Protein AF-A0A523VI47-F1 (afdb_monomer_lite)

Radius of gyration: 17.55 Å; chains: 1; bounding box: 49×19×45 Å

Sequence (79 aa):
MSLLEHLDELRGRLLKAVIALVLGIVVGAFITEPVLHELIAPLGGLRPYAESPTAPPAALYKLSAGIGLSIARPVLMYP

Foldseek 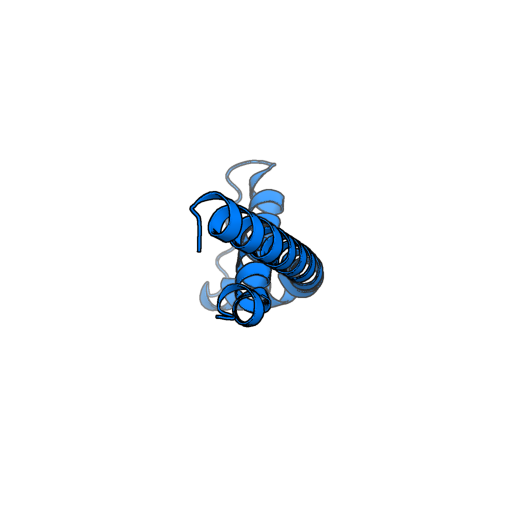3Di:
DDPVVVVVVVVVLVVQLVVQLVVLLVVLLVCLVVVVVVVCVVVVPDDDDQPDPCRVVVSSSVRSSVRSCVRSVVSNPDD

Structure (mmCIF, N/CA/C/O backbone):
data_AF-A0A523VI47-F1
#
_entry.id   AF-A0A523VI47-F1
#
loop_
_atom_site.group_PDB
_atom_site.id
_atom_site.type_symbol
_atom_site.label_atom_id
_atom_site.label_alt_id
_atom_site.label_comp_id
_atom_site.label_asym_id
_atom_site.label_entity_id
_atom_site.label_seq_id
_atom_site.pdbx_PDB_ins_code
_atom_site.Cartn_x
_atom_site.Cartn_y
_atom_site.Cartn_z
_atom_site.occupancy
_atom_site.B_iso_or_equiv
_atom_site.auth_seq_id
_atom_site.auth_comp_id
_atom_site.auth_asym_id
_atom_site.auth_atom_id
_atom_site.pdbx_PDB_model_num
ATOM 1 N N . MET A 1 1 ? -29.908 6.340 17.748 1.00 60.56 1 MET A N 1
ATOM 2 C CA . MET A 1 1 ? -28.480 6.003 17.819 1.00 60.56 1 MET A CA 1
ATOM 3 C C . MET A 1 1 ? -27.809 7.013 18.729 1.00 60.56 1 MET A C 1
ATOM 5 O O . MET A 1 1 ? -27.843 8.201 18.423 1.00 60.56 1 MET A O 1
ATOM 9 N N . SER A 1 2 ? -27.283 6.579 19.868 1.00 89.19 2 SER A N 1
ATOM 10 C CA . SER A 1 2 ? -26.401 7.412 20.688 1.00 89.19 2 SER A CA 1
ATOM 11 C C . SER A 1 2 ? -25.048 7.603 19.979 1.00 89.19 2 SER A C 1
ATOM 13 O O . SER A 1 2 ? -24.703 6.844 19.071 1.00 89.19 2 SER A O 1
ATOM 15 N N . LEU A 1 3 ? -24.262 8.608 20.384 1.00 86.31 3 LEU A N 1
ATOM 16 C CA . LEU A 1 3 ? -22.904 8.814 19.852 1.00 86.31 3 LEU A CA 1
ATOM 17 C C . LEU A 1 3 ? -21.998 7.593 20.074 1.00 86.31 3 LEU A C 1
ATOM 19 O O . LEU A 1 3 ? -21.143 7.305 19.243 1.00 86.31 3 LEU A O 1
ATOM 23 N N . LEU A 1 4 ? -22.210 6.857 21.167 1.00 89.25 4 LEU A N 1
ATOM 24 C CA . LEU A 1 4 ? -21.429 5.665 21.498 1.00 89.25 4 LEU A CA 1
ATOM 25 C C . LEU A 1 4 ? -21.673 4.525 20.497 1.00 89.25 4 LEU A C 1
ATOM 27 O O . LEU A 1 4 ? -20.722 3.874 20.080 1.00 89.25 4 LEU A O 1
ATOM 31 N N . GLU A 1 5 ? -22.913 4.345 20.035 1.00 87.56 5 GLU A N 1
ATOM 32 C CA . GLU A 1 5 ? -23.254 3.316 19.039 1.00 87.56 5 GLU A CA 1
ATOM 33 C C . GLU A 1 5 ? -22.599 3.590 17.673 1.00 87.56 5 GLU A C 1
ATOM 35 O O . GLU A 1 5 ? -22.088 2.668 17.041 1.00 87.56 5 GLU A O 1
ATOM 40 N N . HIS A 1 6 ? -22.533 4.857 17.241 1.00 88.31 6 HIS A N 1
ATOM 41 C CA . HIS A 1 6 ? -21.826 5.231 16.005 1.00 88.31 6 HIS A CA 1
ATOM 42 C C . HIS A 1 6 ? -20.316 4.964 16.088 1.00 88.31 6 HIS A C 1
ATOM 44 O O . HIS A 1 6 ? -19.701 4.566 15.097 1.00 88.31 6 HIS A O 1
ATOM 50 N N . LEU A 1 7 ? -19.700 5.186 17.254 1.00 89.88 7 LEU A N 1
ATOM 51 C CA . LEU A 1 7 ? -18.272 4.924 17.446 1.00 89.88 7 LEU A CA 1
ATOM 52 C C . LEU A 1 7 ? -17.951 3.426 17.421 1.00 89.88 7 LEU A C 1
ATOM 54 O O . LEU A 1 7 ? -16.916 3.039 16.876 1.00 89.88 7 LEU A O 1
ATOM 58 N N . ASP A 1 8 ? -18.833 2.581 17.955 1.00 91.44 8 ASP A N 1
ATOM 59 C CA . ASP A 1 8 ? -18.663 1.128 17.873 1.00 91.44 8 ASP A CA 1
ATOM 60 C C . ASP A 1 8 ? -18.815 0.608 16.436 1.00 91.44 8 ASP A C 1
ATOM 62 O O . ASP A 1 8 ? -18.026 -0.239 15.999 1.00 91.44 8 ASP A O 1
ATOM 66 N N . GLU A 1 9 ? -19.749 1.161 15.658 1.00 90.25 9 GLU A N 1
ATOM 67 C CA . GLU A 1 9 ? -19.862 0.844 14.232 1.00 90.25 9 GLU A CA 1
ATOM 68 C C . GLU A 1 9 ? -18.598 1.266 13.466 1.00 90.25 9 GLU A C 1
ATOM 70 O O . GLU A 1 9 ? -18.014 0.463 12.727 1.00 90.25 9 GLU A O 1
ATOM 75 N N . LEU A 1 10 ? -18.113 2.492 13.702 1.00 91.25 10 LEU A N 1
ATOM 76 C CA . LEU A 1 10 ? -16.876 2.992 13.105 1.00 91.25 10 LEU A CA 1
ATOM 77 C C . LEU A 1 10 ? -15.687 2.088 13.446 1.00 91.25 10 LEU A C 1
ATOM 79 O O . LEU A 1 10 ? -14.913 1.751 12.553 1.00 91.25 10 LEU A O 1
ATOM 83 N N . ARG A 1 11 ? -15.548 1.646 14.703 1.00 93.31 11 ARG A N 1
ATOM 84 C CA . ARG A 1 11 ? -14.471 0.735 15.128 1.00 93.31 11 ARG A CA 1
ATOM 85 C C . ARG A 1 11 ? -14.502 -0.576 14.345 1.00 93.31 11 ARG A C 1
ATOM 87 O O . ARG A 1 11 ? -13.465 -1.033 13.861 1.00 93.31 11 ARG A O 1
ATOM 94 N N . GLY A 1 12 ? -15.684 -1.176 14.208 1.00 91.56 12 GLY A N 1
ATOM 95 C CA . GLY A 1 12 ? -15.864 -2.420 13.461 1.00 91.56 12 GLY A CA 1
ATOM 96 C C . GLY A 1 12 ? -15.535 -2.264 11.975 1.00 91.56 12 GLY A C 1
ATOM 97 O O . GLY A 1 12 ? -14.865 -3.119 11.391 1.00 91.56 12 GLY A O 1
ATOM 98 N N . ARG A 1 13 ? -15.962 -1.155 11.365 1.00 91.31 13 ARG A N 1
ATOM 99 C CA . ARG A 1 13 ? -15.671 -0.833 9.961 1.00 91.31 13 ARG A CA 1
ATOM 100 C C . ARG A 1 13 ? -14.191 -0.543 9.736 1.00 91.31 13 ARG A C 1
ATOM 102 O O . ARG A 1 13 ? -13.606 -1.074 8.794 1.00 91.31 13 ARG A O 1
ATOM 109 N N . LEU A 1 14 ? -13.573 0.222 10.632 1.00 92.56 14 LEU A N 1
ATOM 110 C CA . LEU A 1 14 ? -12.156 0.564 10.574 1.00 92.56 14 LEU A CA 1
ATOM 111 C C . LEU A 1 14 ? -11.281 -0.690 10.630 1.00 92.56 14 LEU A C 1
ATOM 113 O O . LEU A 1 14 ? -10.368 -0.827 9.822 1.00 92.56 14 LEU A O 1
ATOM 117 N N . LEU A 1 15 ? -11.582 -1.638 11.523 1.00 94.81 15 LEU A N 1
ATOM 118 C CA . LEU A 1 15 ? -10.833 -2.895 11.606 1.00 94.81 15 LEU A CA 1
ATOM 119 C C . LEU A 1 15 ? -10.900 -3.694 10.299 1.00 94.81 15 LEU A C 1
ATOM 121 O O . LEU A 1 15 ? -9.869 -4.152 9.811 1.00 94.81 15 LEU A O 1
ATOM 125 N N . LYS A 1 16 ? -12.086 -3.819 9.691 1.00 93.38 16 LYS A N 1
ATOM 126 C CA . LYS A 1 16 ? -12.249 -4.504 8.396 1.00 93.38 16 LYS A CA 1
ATOM 127 C C . LYS A 1 16 ? -11.473 -3.799 7.282 1.00 93.38 16 LYS A C 1
ATOM 129 O O . LYS A 1 16 ? -10.798 -4.466 6.503 1.00 93.38 16 LYS A O 1
ATOM 134 N N . ALA A 1 17 ? -11.533 -2.469 7.238 1.00 94.19 17 ALA A N 1
ATOM 135 C CA . ALA A 1 17 ? -10.800 -1.654 6.275 1.00 94.19 17 ALA A CA 1
ATOM 136 C C . ALA A 1 17 ? -9.280 -1.823 6.415 1.00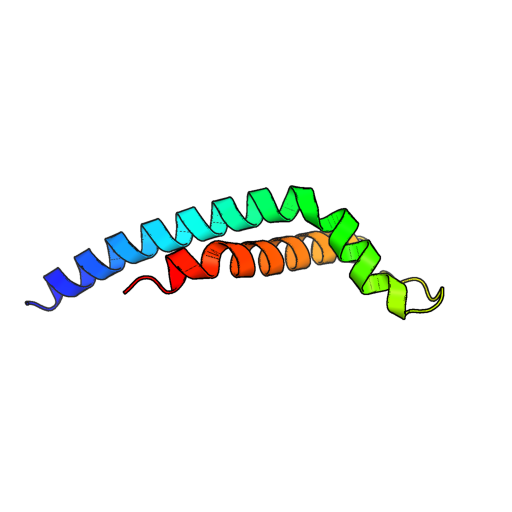 94.19 17 ALA A C 1
ATOM 138 O O . ALA A 1 17 ? -8.592 -2.027 5.417 1.00 94.19 17 ALA A O 1
ATOM 139 N N . VAL A 1 18 ? -8.757 -1.800 7.645 1.00 95.44 18 VAL A N 1
ATOM 140 C CA . VAL A 1 18 ? -7.330 -2.016 7.919 1.00 95.44 18 VAL A CA 1
ATOM 141 C C . VAL A 1 18 ? -6.902 -3.420 7.498 1.00 95.44 18 VAL A C 1
ATOM 143 O O . VAL A 1 18 ? -5.891 -3.560 6.818 1.00 95.44 18 VAL A O 1
ATOM 146 N N . ILE A 1 19 ? -7.677 -4.454 7.837 1.00 96.25 19 ILE A N 1
ATOM 147 C CA . ILE A 1 19 ? -7.371 -5.837 7.441 1.00 96.25 19 ILE A CA 1
ATOM 148 C C . ILE A 1 19 ? -7.353 -5.969 5.915 1.00 96.25 19 ILE A C 1
ATOM 150 O O . ILE A 1 19 ? -6.404 -6.517 5.357 1.00 96.25 19 ILE A O 1
ATOM 154 N N . ALA A 1 20 ? -8.364 -5.435 5.230 1.00 95.69 20 ALA A N 1
ATOM 155 C CA . ALA A 1 20 ? -8.430 -5.469 3.774 1.00 95.69 20 ALA A CA 1
ATOM 156 C C . ALA A 1 20 ? -7.266 -4.717 3.122 1.00 95.69 20 ALA A C 1
ATOM 158 O O . ALA A 1 20 ? -6.700 -5.204 2.145 1.00 95.69 20 ALA A O 1
ATOM 159 N N . LEU A 1 21 ? -6.871 -3.570 3.681 1.00 95.75 21 LEU A N 1
ATOM 160 C CA . LEU A 1 21 ? -5.716 -2.817 3.208 1.00 95.75 21 LEU A CA 1
ATOM 161 C C . LEU A 1 21 ? -4.424 -3.613 3.394 1.00 95.75 21 LEU A C 1
ATOM 163 O O . LEU A 1 21 ? -3.669 -3.752 2.440 1.00 95.75 21 LEU A O 1
ATOM 167 N N . VAL A 1 22 ? -4.181 -4.181 4.577 1.00 96.62 22 VAL A N 1
ATOM 168 C CA . VAL A 1 22 ? -2.980 -4.989 4.846 1.00 96.62 22 VAL A CA 1
ATOM 169 C C . VAL A 1 22 ? -2.903 -6.181 3.893 1.00 96.62 22 VAL A C 1
ATOM 171 O O . VAL A 1 22 ? -1.860 -6.400 3.282 1.00 96.62 22 VAL A O 1
ATOM 174 N N . LEU A 1 23 ? -4.007 -6.908 3.696 1.00 97.06 23 LEU A N 1
ATOM 175 C CA . LEU A 1 23 ? -4.059 -8.012 2.733 1.00 97.06 23 L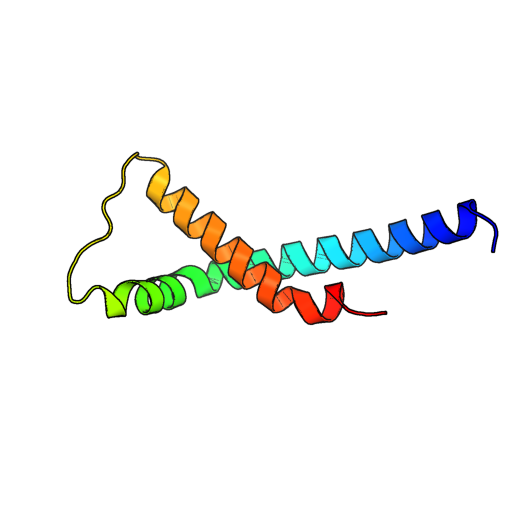EU A CA 1
ATOM 176 C C . LEU A 1 23 ? -3.814 -7.527 1.300 1.00 97.06 23 LEU A C 1
ATOM 178 O O . LEU A 1 23 ? -3.043 -8.146 0.570 1.00 97.06 23 LEU A O 1
ATOM 182 N N . GLY A 1 24 ? -4.405 -6.395 0.916 1.00 95.94 24 GLY A N 1
ATOM 183 C CA . GLY A 1 24 ? -4.159 -5.760 -0.374 1.00 95.94 24 GLY A CA 1
ATOM 184 C C . GLY A 1 24 ? -2.682 -5.428 -0.583 1.00 95.94 24 GLY A C 1
ATOM 185 O O . GLY A 1 24 ? -2.149 -5.710 -1.649 1.00 95.94 24 GLY A O 1
ATOM 186 N N . ILE A 1 25 ? -2.002 -4.871 0.423 1.00 96.00 25 ILE A N 1
ATOM 187 C CA . ILE A 1 25 ? -0.569 -4.537 0.360 1.00 96.00 25 ILE A CA 1
ATOM 188 C C . ILE A 1 25 ? 0.280 -5.803 0.237 1.00 96.00 25 ILE A C 1
ATOM 190 O O . ILE A 1 25 ? 1.204 -5.835 -0.573 1.00 96.00 25 ILE A O 1
ATOM 194 N N . VAL A 1 26 ? -0.042 -6.858 0.994 1.00 96.50 26 VAL A N 1
ATOM 195 C CA . VAL A 1 26 ? 0.652 -8.153 0.901 1.00 96.50 26 VAL A CA 1
ATOM 196 C C . VAL A 1 26 ? 0.521 -8.732 -0.506 1.00 96.50 26 VAL A C 1
ATOM 198 O O . VAL A 1 26 ? 1.522 -9.129 -1.092 1.00 96.50 26 VAL A O 1
ATOM 201 N N . VAL A 1 27 ? -0.682 -8.720 -1.088 1.00 95.56 27 VAL A N 1
ATOM 202 C CA . VAL A 1 27 ? -0.898 -9.150 -2.479 1.00 95.56 27 VAL A CA 1
ATOM 203 C C . VAL A 1 27 ? -0.156 -8.233 -3.456 1.00 95.56 27 VAL A C 1
ATOM 205 O O . VAL A 1 27 ? 0.518 -8.714 -4.363 1.00 95.56 27 VAL A O 1
ATOM 208 N N . GLY A 1 28 ? -0.219 -6.918 -3.236 1.00 94.12 28 GLY A N 1
ATOM 209 C CA . GLY A 1 28 ? 0.474 -5.903 -4.024 1.00 94.12 28 GLY A CA 1
ATOM 210 C C . GLY A 1 28 ? 1.986 -6.110 -4.063 1.00 94.12 28 GLY A C 1
ATOM 211 O O . GLY A 1 28 ? 2.594 -5.927 -5.116 1.00 94.12 28 GLY A O 1
ATOM 212 N N . ALA A 1 29 ? 2.590 -6.562 -2.960 1.00 94.25 29 ALA A N 1
ATOM 213 C CA . ALA A 1 29 ? 4.017 -6.861 -2.875 1.00 94.25 29 ALA A CA 1
ATOM 214 C C . ALA A 1 29 ? 4.453 -7.932 -3.891 1.00 94.25 29 ALA A C 1
ATOM 216 O O . ALA A 1 29 ? 5.484 -7.764 -4.538 1.00 94.25 29 ALA A O 1
ATOM 217 N N . PHE A 1 30 ? 3.645 -8.978 -4.106 1.00 95.31 30 PHE A N 1
ATOM 218 C CA . PHE A 1 30 ? 3.951 -10.043 -5.074 1.00 95.31 30 PHE A CA 1
ATOM 219 C C . PHE A 1 30 ? 3.867 -9.593 -6.538 1.00 95.31 30 PHE A C 1
ATOM 221 O O . PHE A 1 30 ? 4.497 -10.197 -7.399 1.00 95.31 30 PHE A O 1
ATOM 228 N N . ILE A 1 31 ? 3.108 -8.535 -6.830 1.00 94.56 31 ILE A N 1
ATOM 229 C CA . ILE A 1 31 ? 2.922 -8.005 -8.191 1.00 94.56 31 ILE A CA 1
ATOM 230 C C . ILE A 1 31 ? 3.651 -6.676 -8.425 1.00 94.56 31 ILE A C 1
ATOM 232 O O . ILE A 1 31 ? 3.500 -6.062 -9.477 1.00 94.56 31 ILE A O 1
ATOM 236 N N . THR A 1 32 ? 4.457 -6.216 -7.465 1.00 94.50 32 THR A N 1
ATOM 237 C CA . THR A 1 32 ? 5.136 -4.913 -7.553 1.00 94.50 32 THR A CA 1
ATOM 238 C C . THR A 1 32 ? 6.176 -4.883 -8.670 1.00 94.50 32 THR A C 1
ATOM 240 O O . THR A 1 32 ? 6.274 -3.889 -9.380 1.00 94.50 32 THR A O 1
ATOM 243 N N . GLU A 1 33 ? 6.934 -5.962 -8.853 1.00 91.94 33 GLU A N 1
ATOM 244 C CA . GLU A 1 33 ? 7.997 -6.053 -9.858 1.00 91.94 33 GLU A CA 1
ATOM 245 C C . GLU A 1 33 ? 7.489 -5.931 -11.310 1.00 91.94 33 GLU A C 1
ATOM 247 O O . GLU A 1 33 ? 7.981 -5.050 -12.022 1.00 91.94 33 GLU A O 1
ATOM 252 N N . PRO A 1 34 ? 6.471 -6.699 -11.762 1.00 93.62 34 PRO A N 1
ATOM 253 C CA . PRO A 1 34 ? 5.929 -6.518 -13.109 1.00 93.62 34 PRO A CA 1
ATOM 254 C C . PRO A 1 34 ? 5.294 -5.135 -13.294 1.00 93.62 34 PRO A C 1
ATOM 256 O O . PRO A 1 34 ? 5.476 -4.515 -14.337 1.00 93.62 34 PRO A O 1
ATOM 259 N N . VAL A 1 35 ? 4.614 -4.598 -12.275 1.00 94.69 35 VAL A N 1
ATOM 260 C CA . VAL A 1 35 ? 4.037 -3.246 -12.347 1.00 94.69 35 VAL A CA 1
ATOM 261 C C . VAL A 1 35 ? 5.131 -2.182 -12.463 1.00 94.69 35 VAL A C 1
ATOM 263 O O . VAL A 1 35 ? 5.000 -1.254 -13.254 1.00 94.69 35 VAL A O 1
ATOM 266 N N . LEU A 1 36 ? 6.232 -2.313 -11.722 1.00 93.31 36 LEU A N 1
ATOM 267 C CA . LEU A 1 36 ? 7.361 -1.391 -11.812 1.00 93.31 36 LEU A CA 1
ATOM 268 C C . LEU A 1 36 ? 7.986 -1.405 -13.213 1.00 93.31 36 LEU A C 1
ATOM 270 O O . LEU A 1 36 ? 8.327 -0.345 -13.733 1.00 93.31 36 LEU A O 1
ATOM 274 N N . HIS A 1 37 ? 8.104 -2.580 -13.833 1.00 91.94 37 HIS A N 1
ATOM 275 C CA . HIS A 1 37 ? 8.593 -2.706 -15.205 1.00 91.94 37 HIS A CA 1
ATOM 276 C C . HIS A 1 37 ? 7.694 -1.958 -16.200 1.00 91.94 37 HIS A C 1
ATOM 278 O O . HIS A 1 37 ? 8.196 -1.166 -16.998 1.00 91.94 37 HIS A O 1
ATOM 284 N N . GLU A 1 38 ? 6.373 -2.123 -16.095 1.00 93.75 38 GLU A N 1
ATOM 285 C CA . GLU A 1 38 ? 5.400 -1.385 -16.914 1.00 93.75 38 GLU A CA 1
ATOM 286 C C . GLU A 1 38 ? 5.458 0.132 -16.671 1.00 93.75 38 GLU A C 1
ATOM 288 O O . GLU A 1 38 ? 5.347 0.918 -17.607 1.00 93.75 38 GLU A O 1
ATOM 293 N N . LEU A 1 39 ? 5.694 0.569 -15.429 1.00 91.50 39 LEU A N 1
ATOM 294 C CA . LEU A 1 39 ? 5.857 1.990 -15.095 1.00 91.50 39 LEU A CA 1
ATOM 295 C C . LEU A 1 39 ? 7.143 2.599 -15.677 1.00 91.50 39 LEU A C 1
ATOM 297 O O . LEU A 1 39 ? 7.180 3.798 -15.951 1.00 91.50 39 LEU A O 1
ATOM 301 N N . ILE A 1 40 ? 8.196 1.796 -15.847 1.00 92.88 40 ILE A N 1
ATOM 302 C CA . ILE A 1 40 ? 9.500 2.226 -16.375 1.00 92.88 40 ILE A CA 1
ATOM 303 C C . ILE A 1 40 ? 9.549 2.121 -17.905 1.00 92.88 40 ILE A C 1
ATOM 305 O O . ILE A 1 40 ? 10.292 2.873 -18.532 1.00 92.88 40 ILE A O 1
ATOM 309 N N . ALA A 1 41 ? 8.751 1.252 -18.531 1.00 92.88 41 ALA A N 1
ATOM 310 C CA . ALA A 1 41 ? 8.728 1.063 -19.985 1.00 92.88 41 ALA A CA 1
ATOM 311 C C . ALA A 1 41 ? 8.617 2.372 -20.811 1.00 92.88 41 ALA A C 1
ATOM 313 O O . ALA A 1 41 ? 9.351 2.509 -21.795 1.00 92.88 41 ALA A O 1
ATOM 314 N N . PRO A 1 42 ? 7.811 3.383 -20.417 1.00 91.56 42 PRO A N 1
ATOM 315 C CA . PRO A 1 42 ? 7.710 4.654 -21.140 1.00 91.56 42 PRO A CA 1
ATOM 316 C C . PRO A 1 42 ? 8.983 5.510 -21.110 1.00 91.56 42 PRO A C 1
ATOM 318 O O . PRO A 1 42 ? 9.096 6.457 -21.883 1.00 91.56 42 PRO A O 1
ATOM 321 N N . LEU A 1 43 ? 9.950 5.204 -20.238 1.00 90.75 43 LEU A N 1
ATOM 322 C CA . LEU A 1 43 ? 11.199 5.959 -20.108 1.00 90.75 43 LEU A CA 1
ATOM 323 C C . LEU A 1 43 ? 12.177 5.724 -21.272 1.00 90.75 43 LEU A C 1
ATOM 325 O O . LEU A 1 43 ? 13.227 6.362 -21.320 1.00 90.75 43 LEU A O 1
ATOM 329 N N . GLY A 1 44 ? 11.864 4.823 -22.213 1.00 85.56 44 GLY A N 1
ATOM 330 C CA . GLY A 1 44 ? 12.604 4.696 -23.473 1.00 85.56 44 GLY A CA 1
ATOM 331 C C . GLY A 1 44 ? 14.081 4.323 -23.304 1.00 85.56 44 GLY A C 1
ATOM 332 O O . GLY A 1 44 ? 14.916 4.728 -24.107 1.00 85.56 44 GLY A O 1
ATOM 333 N N . GLY A 1 45 ? 14.419 3.585 -22.242 1.00 82.19 45 GLY A N 1
ATOM 334 C CA . GLY A 1 45 ? 15.792 3.178 -21.923 1.00 82.19 45 GLY A CA 1
ATOM 335 C C . GLY A 1 45 ? 16.511 4.071 -20.907 1.00 82.19 45 GLY A C 1
ATOM 336 O O . GLY A 1 45 ? 17.604 3.711 -20.461 1.00 82.19 45 GLY A O 1
ATOM 337 N N . LEU A 1 46 ? 15.905 5.185 -20.477 1.00 85.81 46 LEU A N 1
ATOM 338 C CA . LEU A 1 46 ? 16.387 5.935 -19.316 1.00 85.81 46 LEU A CA 1
ATOM 339 C C . LEU A 1 46 ? 16.176 5.100 -18.049 1.00 85.81 46 LEU A C 1
ATOM 341 O O . LEU A 1 46 ? 15.077 4.619 -17.770 1.00 85.81 46 LEU A O 1
ATOM 345 N N . ARG A 1 47 ? 17.249 4.915 -17.275 1.00 83.31 47 ARG A N 1
ATOM 346 C CA . ARG A 1 47 ? 17.198 4.166 -16.018 1.00 83.31 47 ARG A CA 1
ATOM 347 C C . ARG A 1 47 ? 16.885 5.114 -14.862 1.00 83.31 47 ARG A C 1
ATOM 349 O O . ARG A 1 47 ? 17.543 6.151 -14.763 1.00 83.31 47 ARG A O 1
ATOM 356 N N . PRO A 1 48 ? 15.941 4.764 -13.973 1.00 84.88 48 PRO A N 1
ATOM 357 C CA . PRO A 1 48 ? 15.723 5.516 -12.747 1.00 84.88 48 PRO A CA 1
ATOM 358 C C . PRO A 1 48 ? 17.020 5.617 -11.938 1.00 84.88 48 PRO A C 1
ATOM 360 O O . PRO A 1 48 ? 17.697 4.613 -11.707 1.00 84.88 48 PRO A O 1
ATOM 363 N N . TYR A 1 49 ? 17.368 6.833 -11.526 1.00 88.06 49 TYR A N 1
ATOM 364 C CA . TYR A 1 49 ? 18.507 7.084 -10.650 1.00 88.06 49 TYR A CA 1
ATOM 365 C C . TYR A 1 49 ? 18.059 6.983 -9.191 1.00 88.06 49 TYR A C 1
ATOM 367 O O . TYR A 1 49 ? 17.071 7.606 -8.812 1.00 88.06 49 TYR A O 1
ATOM 375 N N . ALA A 1 50 ? 18.778 6.204 -8.384 1.00 91.81 50 ALA A N 1
ATOM 376 C CA . ALA A 1 50 ? 18.520 6.085 -6.954 1.00 91.81 50 ALA A CA 1
ATOM 377 C C . ALA A 1 50 ? 19.334 7.134 -6.188 1.00 91.81 50 ALA A C 1
ATOM 379 O O . ALA A 1 50 ? 20.560 7.054 -6.133 1.00 91.81 50 ALA A O 1
ATOM 380 N N . GLU A 1 51 ? 18.658 8.100 -5.567 1.00 91.44 51 GLU A N 1
ATOM 381 C CA . GLU A 1 51 ? 19.304 9.180 -4.814 1.00 91.44 51 GLU A CA 1
ATOM 382 C C . GLU A 1 51 ? 19.951 8.719 -3.501 1.00 91.44 51 GLU A C 1
ATOM 384 O O . GLU A 1 51 ? 20.820 9.398 -2.956 1.00 91.44 51 GLU A O 1
ATOM 389 N N . SER A 1 52 ? 19.531 7.569 -2.975 1.00 93.06 52 SER A N 1
ATOM 390 C CA . SER A 1 52 ? 20.049 7.002 -1.733 1.00 93.06 52 SER A CA 1
ATOM 391 C C . SER A 1 52 ? 19.964 5.472 -1.741 1.00 93.06 52 SER A C 1
ATOM 393 O O . SER A 1 52 ? 19.147 4.908 -2.476 1.00 93.06 52 SER A O 1
ATOM 395 N N . PRO A 1 53 ? 20.742 4.772 -0.892 1.00 90.50 53 PRO A N 1
ATOM 396 C CA . PRO A 1 53 ? 20.666 3.313 -0.773 1.00 90.50 53 PRO A CA 1
ATOM 397 C C . PRO A 1 53 ? 19.274 2.798 -0.377 1.00 90.50 53 PRO A C 1
ATOM 399 O O . PRO A 1 53 ? 18.929 1.653 -0.653 1.00 90.50 53 PRO A O 1
ATOM 402 N N . THR A 1 54 ? 18.463 3.642 0.266 1.00 93.81 54 THR A N 1
ATOM 403 C CA . THR A 1 54 ? 17.105 3.311 0.709 1.00 93.81 54 THR A CA 1
ATOM 404 C C . THR A 1 54 ? 16.029 3.684 -0.312 1.00 93.81 54 THR A C 1
ATOM 406 O O . THR A 1 54 ? 14.884 3.257 -0.151 1.00 93.81 54 THR A O 1
ATOM 409 N N . ALA A 1 55 ? 16.362 4.419 -1.380 1.00 92.38 55 ALA A N 1
ATOM 410 C CA . ALA A 1 55 ? 15.395 4.824 -2.399 1.00 92.38 55 ALA A CA 1
ATOM 411 C C . ALA A 1 55 ? 14.755 3.626 -3.135 1.00 92.38 55 ALA A C 1
ATOM 413 O O . ALA A 1 55 ? 13.524 3.595 -3.216 1.00 92.38 55 ALA A O 1
ATOM 414 N N . PRO A 1 56 ? 15.504 2.596 -3.590 1.00 91.94 56 PRO A N 1
ATOM 415 C CA . PRO A 1 56 ? 14.900 1.439 -4.257 1.00 91.94 56 PRO A CA 1
ATOM 416 C C . PRO A 1 56 ? 13.894 0.655 -3.390 1.00 91.94 56 PRO A C 1
ATOM 418 O O . PRO A 1 56 ? 12.756 0.479 -3.833 1.00 91.94 56 PRO A O 1
ATOM 421 N N . PRO A 1 57 ? 14.215 0.223 -2.150 1.00 93.00 57 PRO A N 1
ATOM 422 C CA . PRO A 1 57 ? 13.234 -0.475 -1.320 1.00 93.00 57 PRO A CA 1
ATOM 423 C C . PRO A 1 57 ? 12.059 0.427 -0.913 1.00 93.00 57 PRO A C 1
ATOM 425 O O . PRO A 1 57 ? 10.926 -0.047 -0.833 1.00 93.00 57 PRO A O 1
ATOM 428 N N . ALA A 1 58 ? 12.281 1.733 -0.719 1.00 93.69 58 ALA A N 1
ATOM 429 C CA . ALA A 1 58 ? 11.196 2.674 -0.448 1.00 93.69 58 ALA A CA 1
ATOM 430 C C . ALA A 1 58 ? 10.246 2.833 -1.647 1.00 93.69 58 ALA A C 1
ATOM 432 O O . ALA A 1 58 ? 9.036 2.941 -1.452 1.00 93.69 58 ALA A O 1
ATOM 433 N N . ALA A 1 59 ? 10.765 2.833 -2.878 1.00 93.38 59 ALA A N 1
ATOM 434 C CA . ALA A 1 59 ? 9.953 2.879 -4.090 1.00 93.38 59 ALA A CA 1
ATOM 435 C C . ALA A 1 59 ? 9.076 1.625 -4.228 1.00 93.38 59 ALA A C 1
ATOM 437 O O . ALA A 1 59 ? 7.876 1.751 -4.467 1.00 93.38 59 ALA A O 1
ATOM 438 N N . LEU A 1 60 ? 9.641 0.435 -3.987 1.00 93.44 60 LEU A N 1
ATOM 439 C CA . LEU A 1 60 ? 8.889 -0.824 -3.994 1.00 93.44 60 LEU A CA 1
ATOM 440 C C . LEU A 1 60 ? 7.778 -0.833 -2.938 1.00 93.44 60 LEU A C 1
ATOM 442 O O . LEU A 1 60 ? 6.646 -1.190 -3.246 1.00 93.44 60 LEU A O 1
ATOM 446 N N . TYR A 1 61 ? 8.070 -0.376 -1.716 1.00 94.19 61 TYR A N 1
ATOM 447 C CA . TYR A 1 61 ? 7.067 -0.280 -0.653 1.00 94.19 61 TYR A CA 1
ATOM 448 C C . TYR A 1 61 ? 5.940 0.706 -0.993 1.00 94.19 61 TYR A C 1
ATOM 450 O O . TYR A 1 61 ? 4.765 0.422 -0.777 1.00 94.19 61 TYR A O 1
ATOM 458 N N . LYS A 1 62 ? 6.274 1.875 -1.551 1.00 94.88 62 LYS 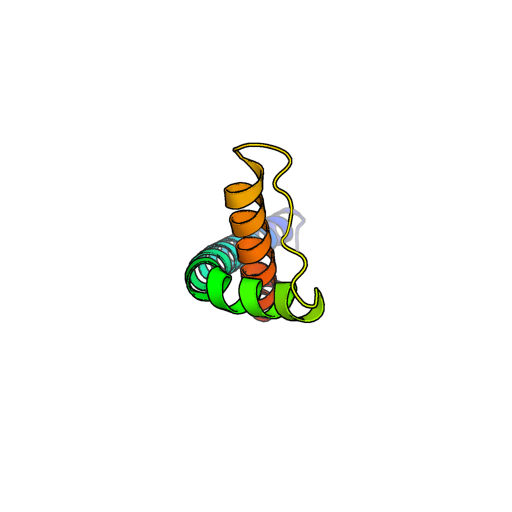A N 1
ATOM 459 C CA . LYS A 1 62 ? 5.268 2.858 -1.984 1.00 94.88 62 LYS A CA 1
ATOM 460 C C . LYS A 1 62 ? 4.382 2.293 -3.092 1.00 94.88 62 LYS A C 1
ATOM 462 O O . LYS A 1 62 ? 3.170 2.502 -3.070 1.00 94.88 62 LYS A O 1
ATOM 467 N N . LEU A 1 63 ? 4.979 1.579 -4.044 1.00 96.25 63 LEU A N 1
ATOM 468 C CA . LEU A 1 63 ? 4.254 0.982 -5.156 1.00 96.25 63 LEU A CA 1
ATOM 469 C C . LEU A 1 63 ? 3.333 -0.150 -4.679 1.00 96.25 63 LEU A C 1
ATOM 471 O O . LEU A 1 63 ? 2.149 -0.137 -5.011 1.00 96.25 63 LEU A O 1
ATOM 475 N N . SER A 1 64 ? 3.824 -1.060 -3.833 1.00 96.25 64 SER A N 1
ATOM 476 C CA . SER A 1 64 ? 3.002 -2.124 -3.243 1.00 96.25 64 SER A CA 1
ATOM 477 C C . SER A 1 64 ? 1.854 -1.560 -2.403 1.00 96.25 64 SER A C 1
ATOM 479 O O . SER A 1 64 ? 0.729 -2.052 -2.493 1.00 96.25 64 SER A O 1
ATOM 481 N N . ALA A 1 65 ? 2.095 -0.473 -1.661 1.00 96.12 65 ALA A N 1
ATOM 482 C CA . ALA A 1 65 ? 1.065 0.229 -0.907 1.00 96.12 65 ALA A CA 1
ATOM 483 C C . ALA A 1 65 ? -0.019 0.836 -1.814 1.00 96.12 65 ALA A C 1
ATOM 485 O O . ALA A 1 65 ? -1.210 0.685 -1.539 1.00 96.12 65 ALA A O 1
ATOM 486 N N . GLY A 1 66 ? 0.374 1.481 -2.917 1.00 96.19 66 GLY A N 1
ATOM 487 C CA . GLY A 1 66 ? -0.559 2.047 -3.896 1.00 96.19 66 GLY A CA 1
ATOM 488 C C . GLY A 1 66 ? -1.398 0.984 -4.613 1.00 96.19 66 GLY A C 1
ATOM 489 O O . GLY A 1 66 ? -2.611 1.148 -4.784 1.00 96.19 66 GLY A O 1
ATOM 490 N N . ILE A 1 67 ? -0.776 -0.140 -4.976 1.00 95.62 67 ILE A N 1
ATOM 491 C CA . ILE A 1 67 ? -1.465 -1.303 -5.547 1.00 95.62 67 ILE A CA 1
ATOM 492 C C . ILE A 1 67 ? -2.438 -1.891 -4.521 1.00 95.62 67 ILE A C 1
ATOM 494 O O . ILE A 1 67 ? -3.612 -2.092 -4.825 1.00 95.62 67 ILE A O 1
ATOM 498 N N . GLY A 1 68 ? -1.983 -2.107 -3.287 1.00 94.94 68 GLY A N 1
ATOM 499 C CA . GLY A 1 68 ? -2.803 -2.668 -2.221 1.00 94.94 68 GLY A CA 1
ATOM 500 C C . GLY A 1 68 ? -4.013 -1.809 -1.879 1.00 94.94 68 GLY A C 1
ATOM 501 O O . GLY A 1 68 ? -5.111 -2.334 -1.713 1.00 94.94 68 GLY A O 1
ATOM 502 N N . LEU A 1 69 ? -3.851 -0.485 -1.875 1.00 95.62 69 LEU A N 1
ATOM 503 C CA . LEU A 1 69 ? -4.959 0.455 -1.728 1.00 95.62 69 LEU A CA 1
ATOM 504 C C . LEU A 1 69 ? -5.964 0.342 -2.884 1.00 95.62 69 LEU A C 1
ATOM 506 O O . LEU A 1 69 ? -7.175 0.387 -2.662 1.00 95.62 69 LEU A O 1
ATOM 510 N N . SER A 1 70 ? -5.471 0.167 -4.110 1.00 95.06 70 SER A N 1
ATOM 511 C CA . SER A 1 70 ? -6.313 -0.004 -5.299 1.00 95.06 70 SER A CA 1
ATOM 512 C C . SER A 1 70 ? -7.121 -1.303 -5.242 1.00 95.06 70 SER A C 1
ATOM 514 O O . SER A 1 70 ? -8.302 -1.295 -5.582 1.00 95.06 70 SER A O 1
ATOM 516 N N . ILE A 1 71 ? -6.524 -2.389 -4.742 1.00 93.56 71 ILE A N 1
ATOM 517 C CA . ILE A 1 71 ? -7.192 -3.682 -4.528 1.00 93.56 71 ILE A CA 1
ATOM 518 C C . ILE A 1 71 ? -8.200 -3.603 -3.372 1.00 93.56 71 ILE A C 1
ATOM 520 O O . ILE A 1 71 ? -9.291 -4.157 -3.467 1.00 93.56 71 ILE A O 1
ATOM 524 N N . ALA A 1 72 ? -7.867 -2.899 -2.288 1.00 94.00 72 ALA A N 1
ATOM 525 C CA . ALA A 1 72 ? -8.707 -2.803 -1.093 1.00 94.00 72 ALA A CA 1
ATOM 526 C C . ALA A 1 72 ? -9.917 -1.863 -1.253 1.00 94.00 72 ALA A C 1
ATOM 528 O O . ALA A 1 72 ? -10.816 -1.871 -0.406 1.00 94.00 72 ALA A O 1
ATOM 529 N N . ARG A 1 73 ? -9.976 -1.064 -2.330 1.00 92.06 73 ARG A N 1
ATOM 530 C CA . ARG A 1 73 ? -11.050 -0.086 -2.591 1.00 92.06 73 ARG A CA 1
ATOM 531 C C . ARG A 1 73 ? -12.476 -0.613 -2.395 1.00 92.06 73 ARG A C 1
ATOM 533 O O . ARG A 1 73 ? -13.238 0.089 -1.737 1.00 92.06 73 ARG A O 1
ATOM 540 N N . PRO A 1 74 ? -12.864 -1.799 -2.901 1.00 90.31 74 PRO A N 1
ATOM 541 C CA . PRO A 1 74 ? -14.228 -2.302 -2.744 1.00 90.31 74 PRO A CA 1
ATOM 542 C C . PRO A 1 74 ? -14.630 -2.486 -1.278 1.00 90.31 74 PRO A C 1
ATOM 544 O O . PRO A 1 74 ? -15.771 -2.223 -0.916 1.00 90.31 74 PRO A O 1
ATOM 547 N N . VAL A 1 75 ? -13.687 -2.892 -0.421 1.00 91.25 75 VAL A N 1
ATOM 548 C CA . VAL A 1 75 ? -13.933 -3.066 1.018 1.00 91.25 75 VAL A CA 1
ATOM 549 C C . VAL A 1 75 ? -13.930 -1.721 1.743 1.00 91.25 75 VAL A C 1
ATOM 551 O O . VAL A 1 75 ? -14.729 -1.509 2.648 1.00 91.25 75 VAL A O 1
ATOM 554 N N . LEU A 1 76 ? -13.063 -0.796 1.324 1.00 89.06 76 LEU A N 1
ATOM 555 C CA . LEU A 1 76 ? -12.991 0.564 1.869 1.00 89.06 76 LEU A CA 1
ATOM 556 C C . LEU A 1 76 ? -14.244 1.394 1.558 1.00 89.06 76 LEU A C 1
ATOM 558 O O . LEU A 1 76 ? -14.647 2.218 2.371 1.00 89.06 76 LEU A O 1
ATOM 562 N N . MET A 1 77 ? -14.839 1.188 0.382 1.00 90.62 77 MET A N 1
ATOM 563 C CA . MET A 1 77 ? -16.023 1.910 -0.094 1.00 90.62 77 MET A CA 1
ATOM 564 C C . MET A 1 77 ? -17.342 1.224 0.270 1.00 90.62 77 MET A C 1
ATOM 566 O O . MET A 1 77 ? -18.401 1.733 -0.094 1.00 90.62 77 MET A O 1
ATOM 570 N N . TYR A 1 78 ? -17.300 0.079 0.958 1.00 84.88 78 TYR A N 1
ATOM 571 C CA . TYR A 1 78 ? -18.520 -0.601 1.371 1.00 84.88 78 TYR A CA 1
ATOM 572 C C . TYR A 1 78 ? -19.306 0.283 2.366 1.00 84.88 78 TYR A C 1
ATOM 574 O O . TYR A 1 78 ? -18.706 0.772 3.338 1.00 84.88 78 TYR A O 1
ATOM 582 N N . PRO A 1 79 ? -20.608 0.529 2.108 1.00 60.44 79 PRO A N 1
ATOM 583 C CA . PRO A 1 79 ? -21.434 1.437 2.899 1.00 60.44 79 PRO A CA 1
ATOM 584 C C . PRO A 1 79 ? -21.634 0.987 4.344 1.00 60.44 79 PRO A C 1
ATOM 586 O O . PRO A 1 79 ? -21.494 -0.217 4.656 1.00 60.44 79 PRO A O 1
#

Secondary structure (DSSP, 8-state):
--HHHHHHHHHHHHHHHHHHHHHHHHHHHHHHHHHHHHHHGGGTTPPPP-SSTTHHHHHHHHHHHHHHHHHHHHHHT--

pLDDT: mean 91.61, std 5.99, range [60.44, 97.06]

=== Feature glossary ===
A reading guide for the features in this record.

Start from the sequence.

  · Sequence gives the chain of amino acids in standard one-letter code (A=alanine, C=cysteine, …, Y=tyrosine), read N→C. It is the only feature that is directly encoded by the gene; all structural features are derived from the folded form of this sequence.

Fold it, and you get atomic coordinates and the backbone conformation that goes with them.

  · The mmCIF table is the protein's shape written out atom by atom. For each backbone N, Cα, C, and carbonyl O, it records an (x, y, z) coordinate triple in Å plus the residue type, chain letter, and residue number.

  · Backbone dihedral angles. Every residue except chain termini has a φ (preceding-C → N → Cα → C) and a ψ (N → Cα → C → next-N). They are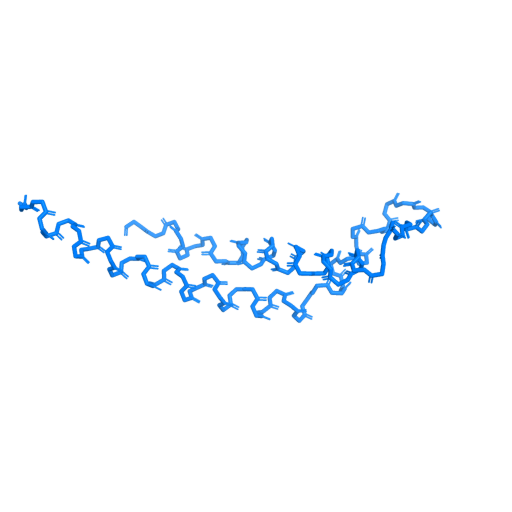 reported in degrees following the IUPAC sign convention. Secondary structure is essentially a statement about which (φ, ψ) basin each residue occupies.

  · DSSP 8-state secondary structure assigns each residue one of H (α-helix), G (3₁₀-helix), I (π-helix), E (extended β-strand), B (isolated β-bridge), T (hydrogen-bonded turn), S (bend), or '-' (coil). The assignment is computed from backbone hydrogen-bond geometry via the Kabsch–Sander algorithm.

  · P-SEA three-state annotation labels each residue as helix, strand, or coil based purely on the geometry of the Cα trace. It serves as a fallback when the full backbone (and thus DSSP) is unavailable.

Summarize the fold with a handful of shape descriptors and a per-residue structural alphabet.

  · Radius of gyration (Rg) is the root-mean-square distance of Cα atoms from their centroid — a single number for overall size and compactness. A globular domain of N residues has Rg ≈ 2.2·N^0.38 Å; an extended or disordered chain has a much larger Rg. The Cα contact count is the number of residue pairs whose Cα atoms are within 8 Å and are more than four positions apart in sequence — a standard proxy for tertiary packing density. The bounding box is the smallest axis-aligned box enclosing all Cα atoms.

  · Foldseek's 3Di representation compresses backbone geometry into a per-residue letter drawn from a learned twenty-state alphabet. It captures the tertiary interaction pattern around each residue — which residues are packed against it in space, regardless of where they are in sequence.

  · Accessible surface area quantifies burial. A residue with SASA near zero is packed into the hydrophobic core; one with SASA >100 Å² sits on the surface. Computed here via the Shrake–Rupley numerical algorithm with a 1.4 Å probe.

Ask how reliable the model is.

  · For AlphaFold models, the B-factor field carries pLDDT — the model's own estimate of local accuracy on a 0–100 scale. Regions with pLDDT<50 should be treated as essentially unmodeled; they often correspond to intrinsically disordered segments.

  · For experimental (PDB) structures, the B-factor (temperature factor) quantifies the positional spread of each atom in the crystal — a combination of thermal vibration and static disorder — in units of Å². High B-factors mark flexible loops or poorly resolved regions; low B-factors mark the rigid, well-ordered core.

  · PAE(i, j) answers: if I align the predicted and true structures on residue i, how far off (in Å) do I expect residue j to be? A block-diagonal PAE matrix with low values on the blocks and high values off-diagonal is the signature of a multi-domain protein with confidently predicted domains but uncertain inter-domain orientation.

Place it in context: what it resembles, what it is annotated as, and how it looks.

  · Structural nearest neighbors (via Foldseek easy-search vs the PDB). Reported per hit: target PDB id, E-value, and alignment TM-score. A TM-score above ~0.5 is the co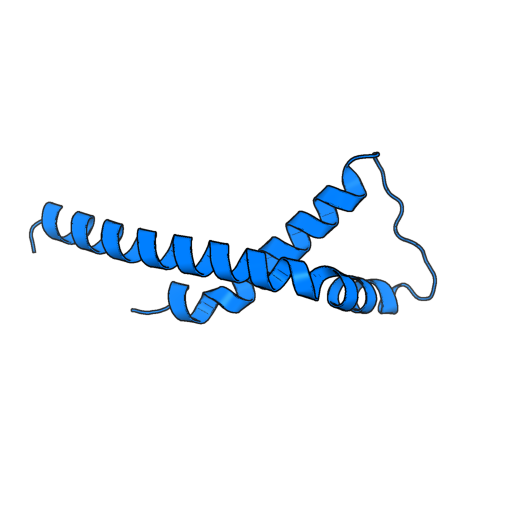nventional threshold for 'same fold'.

  · Functional annotations link the protein to curated databases. InterPro entries identify conserved domains and families by matching the sequence against member-database signatures (Pfam, PROSITE, CDD, …). Gene Ontology (GO) terms describe molecular function, biological process, and cellular component in a controlled vocabulary. CATH places the structure in a hierarchical fold classification (Class/Architecture/Topology/Homologous-superfamily). The organism is the source species.

  · Plot images: a contact map (which residues are close in 3D, as an N×N binary image), a Ramachandran scatter (backbone torsion angles, revealing secondary-structure composition at a glance), and — for AlphaFold structures — a PAE heatmap (pairwise prediction confidence).

  · Structure images are PyMOL renders from six orthogonal camera directions. Cartoon representation draws helices as coils and strands as arrows; sticks shows the backbone as bonds; surface shows the solvent-excluded envelope. Rainbow coloring maps sequence position to hue (blue→red, N→C); chain coloring assigns a distinct color per polypeptide.